Protein AF-A0A8T6Q138-F1 (afdb_monomer)

Mean predicted aligned error: 4.32 Å

Foldseek 3Di:
DLVVVVVVLVVVVCCQVVPVCNCVDKQPAPADAQVNCVVVVPDDLQNQQCVDQDDCCVVPNDPCSVVFPADGHGHNRRIRVSSVVRVSVVVVRVSRRVVVCVVDPDDDDPDDPDDDDDPPDDDDDDD

InterPro domains:
  IPR001135 NADH-quinone oxidoreductase, subunit D [PF00346] (6-118)
  IPR029014 [NiFe]-hydrogenase, large subunit [G3DSA:1.10.645.10] (1-123)
  IPR029014 [NiFe]-hydrogenase, large subunit [SSF56762] (4-115)
  IPR052197 Complex I 49 kDa subunit-like [PTHR43485] (3-126)

pLDDT: mean 93.78, std 5.76, range [59.97, 98.44]

Organism: Escherichia coli (NCBI:txid562)

Structure (mmCIF, N/CA/C/O backbone):
data_AF-A0A8T6Q138-F1
#
_entry.id   AF-A0A8T6Q138-F1
#
loop_
_atom_site.group_PDB
_atom_site.id
_atom_site.type_symbol
_atom_site.label_atom_id
_atom_site.label_alt_id
_atom_site.label_comp_id
_atom_site.label_asym_id
_atom_site.label_entity_id
_atom_site.label_seq_id
_atom_site.pdbx_PDB_ins_code
_atom_site.Cartn_x
_atom_site.Cartn_y
_atom_site.Cartn_z
_atom_site.occupancy
_atom_site.B_iso_or_equiv
_atom_site.auth_seq_id
_atom_site.auth_comp_id
_atom_site.auth_asym_id
_atom_site.auth_atom_id
_atom_site.pdbx_PDB_model_num
ATOM 1 N N . ARG A 1 1 ? 20.154 -7.022 8.293 1.00 64.44 1 ARG A N 1
ATOM 2 C CA . ARG A 1 1 ? 19.689 -5.607 8.246 1.00 64.44 1 ARG A CA 1
ATOM 3 C C . ARG A 1 1 ? 18.173 -5.523 8.026 1.00 64.44 1 ARG A C 1
ATOM 5 O O . ARG A 1 1 ? 17.532 -4.850 8.820 1.00 64.44 1 ARG A O 1
ATOM 12 N N . ALA A 1 2 ? 17.594 -6.271 7.077 1.00 73.81 2 ALA A N 1
ATOM 13 C CA . ALA A 1 2 ? 16.137 -6.365 6.876 1.00 73.81 2 ALA A CA 1
ATOM 14 C C . ALA A 1 2 ? 15.363 -6.875 8.113 1.00 73.81 2 ALA A C 1
ATOM 16 O O . ALA A 1 2 ? 14.439 -6.215 8.577 1.00 73.81 2 ALA A O 1
ATOM 17 N N . GLN A 1 3 ? 15.821 -7.965 8.745 1.00 82.44 3 GLN A N 1
ATOM 18 C CA . GLN A 1 3 ? 15.209 -8.503 9.978 1.00 82.44 3 GLN A CA 1
ATOM 19 C C . GLN A 1 3 ? 15.183 -7.500 11.142 1.00 82.44 3 GLN A C 1
ATOM 21 O O . GLN A 1 3 ? 14.231 -7.444 11.913 1.00 82.44 3 GLN A O 1
ATOM 26 N N . ARG A 1 4 ? 16.210 -6.646 11.239 1.00 91.19 4 ARG A N 1
ATOM 27 C CA . ARG A 1 4 ? 16.254 -5.573 12.238 1.00 91.19 4 ARG A CA 1
ATOM 28 C C . ARG A 1 4 ? 15.154 -4.537 11.985 1.00 91.19 4 ARG A C 1
ATOM 30 O O . ARG A 1 4 ? 14.470 -4.170 12.927 1.00 91.19 4 ARG A O 1
ATOM 37 N N . ARG A 1 5 ? 14.960 -4.113 10.730 1.00 91.56 5 ARG A N 1
ATOM 38 C CA . ARG A 1 5 ? 13.919 -3.141 10.349 1.00 91.56 5 ARG A CA 1
ATOM 39 C C . ARG A 1 5 ? 12.514 -3.676 10.612 1.00 91.56 5 ARG A C 1
ATOM 41 O O . ARG A 1 5 ? 11.679 -2.930 11.100 1.00 91.56 5 ARG A O 1
ATOM 48 N N . ARG A 1 6 ? 12.270 -4.962 10.336 1.00 93.88 6 ARG A N 1
ATOM 49 C CA . ARG A 1 6 ? 10.994 -5.632 10.646 1.00 93.88 6 ARG A CA 1
ATOM 50 C C . ARG A 1 6 ? 10.706 -5.637 12.145 1.00 93.88 6 ARG A C 1
ATOM 52 O O . ARG A 1 6 ? 9.590 -5.333 12.539 1.00 93.88 6 ARG A O 1
ATOM 59 N N . ARG A 1 7 ? 11.719 -5.920 12.969 1.00 95.56 7 ARG A N 1
ATOM 60 C CA . ARG A 1 7 ? 11.590 -5.872 14.428 1.00 95.56 7 ARG A CA 1
ATOM 61 C C . ARG A 1 7 ? 11.328 -4.454 14.942 1.00 95.56 7 ARG A C 1
ATOM 63 O O . ARG A 1 7 ? 10.385 -4.265 15.690 1.00 95.56 7 ARG A O 1
ATOM 70 N N . GLU A 1 8 ? 12.110 -3.467 14.501 1.00 95.81 8 GLU A N 1
ATOM 71 C CA . GLU A 1 8 ? 11.909 -2.053 14.872 1.00 95.81 8 GLU A CA 1
ATOM 72 C C . GLU A 1 8 ? 10.510 -1.558 14.471 1.00 95.81 8 GLU A C 1
ATOM 74 O O . GLU A 1 8 ? 9.863 -0.820 15.209 1.00 95.81 8 GLU A O 1
ATOM 79 N N . TRP A 1 9 ? 10.030 -1.987 13.301 1.00 96.31 9 TRP A N 1
ATOM 80 C CA . TRP A 1 9 ? 8.682 -1.690 12.838 1.00 96.31 9 TRP A CA 1
ATOM 81 C C . TRP A 1 9 ? 7.611 -2.355 13.712 1.00 96.31 9 TRP A C 1
ATOM 83 O O . TRP A 1 9 ? 6.671 -1.680 14.120 1.00 96.31 9 TRP A O 1
ATOM 93 N N . GLN A 1 10 ? 7.779 -3.635 14.056 1.00 97.25 10 GLN A N 1
ATOM 94 C CA . GLN A 1 10 ? 6.874 -4.346 14.962 1.00 97.25 10 GLN A CA 1
ATOM 95 C C . GLN A 1 10 ? 6.807 -3.674 16.337 1.00 97.25 10 GLN A C 1
ATOM 97 O O . GLN A 1 10 ? 5.718 -3.395 16.816 1.00 97.25 10 GLN A O 1
ATOM 102 N N . GLU A 1 11 ? 7.955 -3.346 16.935 1.00 97.44 11 GLU A N 1
ATOM 103 C CA . GLU A 1 11 ? 8.027 -2.657 18.230 1.00 97.44 11 GLU A CA 1
ATOM 104 C C . GLU A 1 11 ? 7.267 -1.319 18.197 1.00 97.44 11 GLU A C 1
ATOM 106 O O . GLU A 1 11 ? 6.524 -0.997 19.124 1.00 97.44 11 GLU A O 1
ATOM 111 N N . LEU A 1 12 ? 7.404 -0.549 17.110 1.00 96.62 12 LEU A N 1
ATOM 112 C CA . LEU A 1 12 ? 6.664 0.701 16.930 1.00 96.62 12 LEU A CA 1
ATOM 113 C C . LEU A 1 12 ? 5.154 0.466 16.809 1.00 96.62 12 LEU A C 1
ATOM 115 O O . LEU A 1 12 ? 4.375 1.200 17.417 1.00 96.62 12 LEU A O 1
ATOM 119 N N . VAL A 1 13 ? 4.744 -0.527 16.017 1.00 97.19 13 VAL A N 1
ATOM 120 C CA . VAL A 1 13 ? 3.334 -0.897 15.846 1.00 97.19 13 VAL A CA 1
ATOM 121 C C . VAL A 1 13 ? 2.731 -1.328 17.178 1.00 97.19 13 VAL A C 1
ATOM 123 O O . VAL A 1 13 ? 1.647 -0.860 17.522 1.00 97.19 13 VAL A O 1
ATOM 126 N N . ASP A 1 14 ? 3.446 -2.144 17.949 1.00 97.00 14 ASP A N 1
ATOM 127 C CA . ASP A 1 14 ? 3.002 -2.632 19.252 1.00 97.00 14 ASP A CA 1
ATOM 128 C C . ASP A 1 14 ? 2.783 -1.470 20.219 1.00 97.00 14 ASP A C 1
ATOM 130 O O . ASP A 1 14 ? 1.695 -1.338 20.771 1.00 97.00 14 ASP A O 1
ATOM 134 N N . VAL A 1 15 ? 3.766 -0.570 20.355 1.00 96.19 15 VAL A N 1
ATOM 135 C CA . VAL A 1 15 ? 3.643 0.631 21.201 1.00 96.19 15 VAL A CA 1
ATOM 136 C C . VAL A 1 15 ? 2.459 1.491 20.767 1.00 96.19 15 VAL A C 1
ATOM 138 O O . VAL A 1 15 ? 1.697 1.985 21.601 1.00 96.19 15 VAL A O 1
ATOM 141 N N . LEU A 1 16 ? 2.293 1.682 19.459 1.00 94.69 16 LEU A N 1
ATOM 142 C CA . LEU A 1 16 ? 1.241 2.522 18.909 1.00 94.69 16 LEU A CA 1
ATOM 143 C C . LEU A 1 16 ? -0.148 1.929 19.190 1.00 94.69 16 LEU A C 1
ATOM 145 O O . LEU A 1 16 ? -1.029 2.645 19.666 1.00 94.69 16 LEU A O 1
ATOM 149 N N . LEU A 1 17 ? -0.342 0.634 18.935 1.00 93.75 17 LEU A N 1
ATOM 150 C CA . LEU A 1 17 ? -1.629 -0.042 19.109 1.00 93.75 17 LEU A CA 1
ATOM 151 C C . LEU A 1 17 ? -1.947 -0.355 20.577 1.00 93.75 17 LEU A C 1
ATOM 153 O O . LEU A 1 17 ? -3.119 -0.385 20.939 1.00 93.75 17 LEU A O 1
ATOM 157 N N . SER A 1 18 ? -0.940 -0.531 21.437 1.00 94.31 18 SER A N 1
ATOM 158 C CA . SER A 1 18 ? -1.140 -0.752 22.875 1.00 94.31 18 SER A CA 1
ATOM 159 C C . SER A 1 18 ? -1.335 0.543 23.670 1.00 94.31 18 SER A C 1
ATOM 161 O O . SER A 1 18 ? -1.570 0.492 24.878 1.00 94.31 18 SER A O 1
ATOM 163 N N . THR A 1 19 ? -1.184 1.715 23.042 1.00 95.44 19 THR A N 1
ATOM 164 C CA . THR A 1 19 ? -1.344 3.002 23.728 1.00 95.44 19 THR A CA 1
ATOM 165 C C . THR A 1 19 ? -2.824 3.222 24.093 1.00 95.44 19 THR A C 1
ATOM 167 O O . THR A 1 19 ? -3.655 3.321 23.189 1.00 95.44 19 THR A O 1
ATOM 170 N N . PRO A 1 20 ? -3.184 3.395 25.384 1.00 90.38 20 PRO A N 1
ATOM 171 C CA . PRO A 1 20 ? -4.585 3.384 25.830 1.00 90.38 20 PRO A CA 1
ATOM 172 C C . PRO A 1 20 ? -5.510 4.417 25.172 1.00 90.38 20 PRO A C 1
ATOM 174 O O . PRO A 1 20 ? -6.706 4.181 25.024 1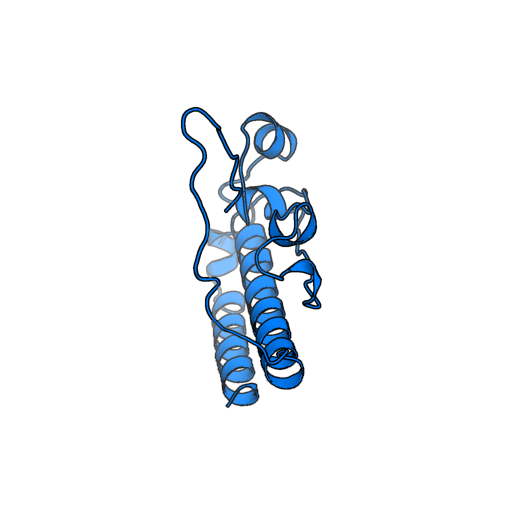.00 90.38 20 PRO A O 1
ATOM 177 N N . ASN A 1 21 ? -4.985 5.582 24.785 1.00 93.62 21 ASN A N 1
ATOM 178 C CA . ASN A 1 21 ? -5.790 6.635 24.161 1.00 93.62 21 ASN A CA 1
ATOM 179 C C . ASN A 1 21 ? -5.898 6.501 22.633 1.00 93.62 21 ASN A C 1
ATOM 181 O O . ASN A 1 21 ? -6.629 7.277 22.019 1.00 93.62 21 ASN A O 1
ATOM 185 N N . MET A 1 22 ? -5.196 5.547 22.012 1.00 94.81 22 MET A N 1
ATOM 186 C CA . MET A 1 22 ? -5.171 5.400 20.558 1.00 94.81 22 MET A CA 1
ATOM 187 C C . MET A 1 22 ? -6.563 5.074 20.025 1.00 94.81 22 MET A C 1
ATOM 189 O O . MET A 1 22 ? -7.059 5.765 19.133 1.00 94.81 22 MET A O 1
ATOM 193 N N . GLU A 1 23 ? -7.229 4.081 20.615 1.00 92.94 23 GLU A N 1
ATOM 194 C CA . GLU A 1 23 ? -8.573 3.672 20.201 1.00 92.94 23 GLU A CA 1
ATOM 195 C C . GLU A 1 23 ? -9.566 4.831 20.309 1.00 92.94 23 GLU A C 1
ATOM 197 O O . GLU A 1 23 ? -10.223 5.175 19.329 1.00 92.94 23 GLU A O 1
ATOM 202 N N . GLN A 1 24 ? -9.584 5.524 21.452 1.00 94.94 24 GLN A N 1
ATOM 203 C CA . GLN A 1 24 ? -10.480 6.662 21.704 1.00 94.94 24 GLN A CA 1
ATOM 204 C C . GLN A 1 24 ? -10.309 7.807 20.695 1.00 94.94 24 GLN A C 1
ATOM 206 O O . GLN A 1 24 ? -11.232 8.588 20.468 1.00 9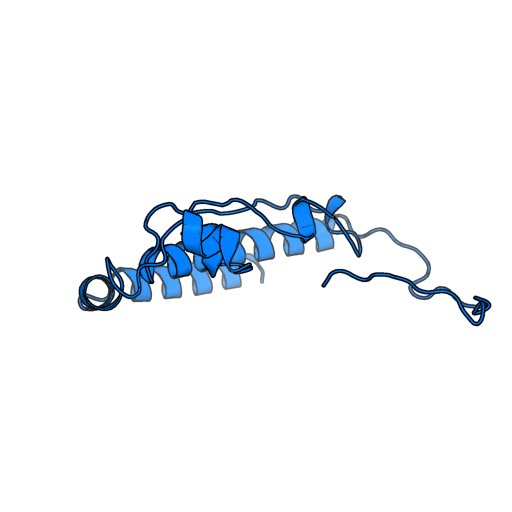4.94 24 GLN A O 1
ATOM 211 N N . ARG A 1 25 ? -9.118 7.948 20.106 1.00 96.06 25 ARG A N 1
ATOM 212 C CA . ARG A 1 25 ? -8.781 9.036 19.180 1.00 96.06 25 ARG A CA 1
ATOM 213 C C . ARG A 1 25 ? -8.934 8.654 17.712 1.00 96.06 25 ARG A C 1
ATOM 215 O O . ARG A 1 25 ? -8.871 9.548 16.867 1.00 96.06 25 ARG A O 1
ATOM 222 N N . THR A 1 26 ? -9.104 7.370 17.400 1.00 97.25 26 THR A N 1
ATOM 223 C CA . THR A 1 26 ? -9.000 6.874 16.019 1.00 97.25 26 THR A CA 1
ATOM 224 C C . THR A 1 26 ? -10.134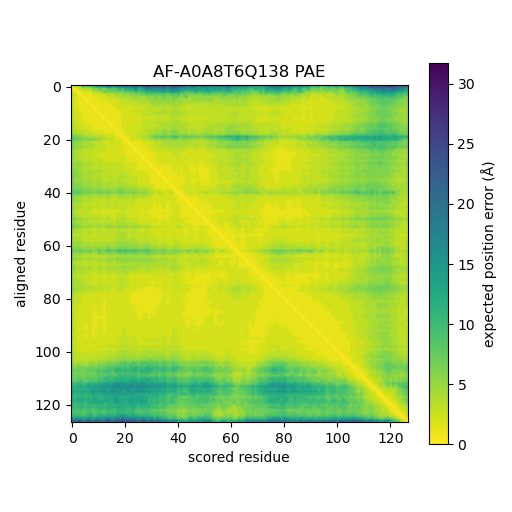 5.949 15.584 1.00 97.25 26 THR A C 1
ATOM 226 O O . THR A 1 26 ? -10.477 5.961 14.399 1.00 97.25 26 THR A O 1
ATOM 229 N N . VAL A 1 27 ? -10.746 5.198 16.503 1.00 96.94 27 VAL A N 1
ATOM 230 C CA . VAL A 1 27 ? -11.874 4.296 16.221 1.00 96.94 27 VAL A CA 1
ATOM 231 C C . VAL A 1 27 ? -13.153 5.113 16.073 1.00 96.94 27 VAL A C 1
ATOM 233 O O . VAL A 1 27 ? -13.502 5.910 16.941 1.00 96.94 27 VAL A O 1
ATOM 236 N N . GLY A 1 28 ? -13.850 4.949 14.949 1.00 97.56 28 GLY A N 1
ATOM 237 C CA . GLY A 1 28 ? -15.076 5.686 14.631 1.00 97.56 28 GLY A CA 1
ATOM 238 C C . GLY A 1 28 ? -14.877 7.181 14.340 1.00 97.56 28 GLY A C 1
ATOM 239 O O . GLY A 1 28 ? -15.850 7.879 14.056 1.00 97.56 28 GLY A O 1
ATOM 240 N N . ILE A 1 29 ? -13.639 7.685 14.369 1.00 98.12 29 ILE A N 1
ATOM 241 C CA . ILE A 1 29 ? -13.313 9.093 14.114 1.00 98.12 29 ILE A CA 1
ATOM 242 C C . ILE A 1 29 ? -12.997 9.313 12.635 1.00 98.12 29 ILE A C 1
ATOM 244 O O . ILE A 1 29 ? -12.325 8.504 11.996 1.00 98.12 29 ILE A O 1
ATOM 248 N N . GLY A 1 30 ? -13.458 10.445 12.090 1.00 96.44 30 GLY A N 1
ATOM 249 C CA . GLY A 1 30 ? -13.142 10.864 10.723 1.00 96.44 30 GLY A CA 1
ATOM 250 C C . GLY A 1 30 ? -13.646 9.886 9.664 1.00 96.44 30 GLY A C 1
ATOM 251 O O . GLY A 1 30 ? -12.937 9.657 8.680 1.00 96.44 30 GLY A O 1
ATOM 252 N N . ARG A 1 31 ? -14.825 9.288 9.893 1.00 98.00 31 ARG A N 1
ATOM 253 C CA . ARG A 1 31 ? -15.429 8.291 9.004 1.00 98.00 31 ARG A CA 1
ATOM 254 C C . ARG A 1 31 ? -15.633 8.853 7.600 1.00 98.00 31 ARG A C 1
ATOM 256 O O . ARG A 1 31 ? -16.201 9.929 7.440 1.00 98.00 31 ARG A O 1
ATOM 263 N N . LEU A 1 32 ? -15.177 8.105 6.602 1.00 97.50 32 LEU A N 1
ATOM 264 C CA . LEU A 1 32 ? -15.385 8.385 5.186 1.00 97.50 32 LEU A CA 1
ATOM 265 C C . LEU A 1 32 ? -16.258 7.284 4.593 1.00 97.50 32 LEU A C 1
ATOM 267 O O . LEU A 1 32 ? -15.796 6.154 4.441 1.00 97.50 32 LEU A O 1
ATOM 271 N N . ASP A 1 33 ? -17.495 7.637 4.270 1.00 97.56 33 ASP A N 1
ATOM 272 C CA . ASP A 1 33 ? -18.446 6.729 3.641 1.00 97.56 33 ASP A CA 1
ATOM 273 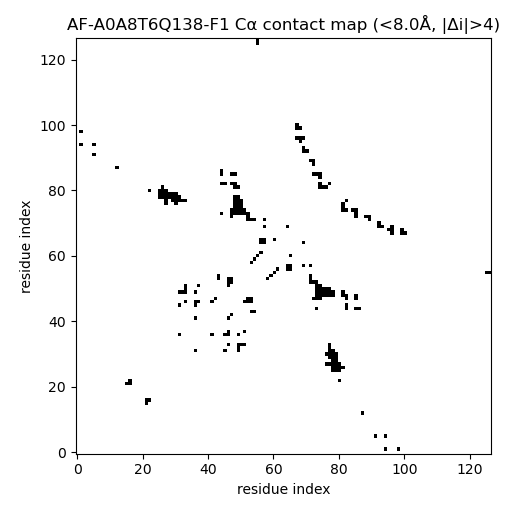C C . ASP A 1 33 ? -17.870 6.101 2.347 1.00 97.56 33 ASP A C 1
ATOM 275 O O . ASP A 1 33 ? -17.238 6.822 1.564 1.00 97.56 33 ASP A O 1
ATOM 279 N N . PRO A 1 34 ? -18.038 4.782 2.117 1.00 96.88 34 PRO A N 1
ATOM 280 C CA . PRO A 1 34 ? -17.521 4.106 0.928 1.00 96.88 34 PRO A CA 1
ATOM 281 C C . PRO A 1 34 ? -18.003 4.682 -0.406 1.00 96.88 34 PRO A C 1
ATOM 283 O O . PRO A 1 34 ? -17.213 4.721 -1.353 1.00 96.88 34 PR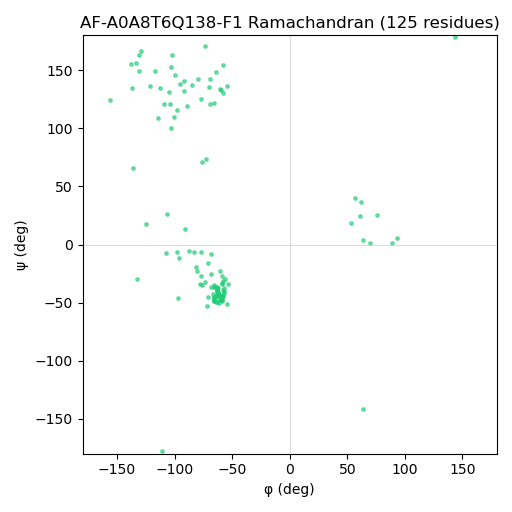O A O 1
ATOM 286 N N . GLU A 1 35 ? -19.259 5.125 -0.506 1.00 96.94 35 GLU A N 1
ATOM 287 C CA . GLU A 1 35 ? -19.802 5.711 -1.737 1.00 96.94 35 GLU A CA 1
ATOM 288 C C . GLU A 1 35 ? -19.176 7.083 -1.975 1.00 96.94 35 GLU A C 1
ATOM 290 O O . GLU A 1 35 ? -18.642 7.338 -3.053 1.00 96.94 35 GLU A O 1
ATOM 295 N N . ILE A 1 36 ? -19.085 7.915 -0.931 1.00 96.94 36 ILE A N 1
ATOM 296 C CA . ILE A 1 36 ? -18.392 9.211 -1.014 1.00 96.94 36 ILE A CA 1
ATOM 297 C C . ILE A 1 36 ? -16.921 9.021 -1.409 1.00 96.94 36 ILE A C 1
ATOM 299 O O . ILE A 1 36 ? -16.416 9.743 -2.269 1.00 96.94 36 ILE A O 1
ATOM 303 N N . ALA A 1 37 ? -16.220 8.048 -0.815 1.00 95.88 37 ALA A N 1
ATOM 304 C CA . ALA A 1 37 ? -14.818 7.768 -1.129 1.00 95.88 37 ALA A CA 1
ATOM 305 C C . ALA A 1 37 ? -14.609 7.458 -2.618 1.00 95.88 37 ALA A C 1
ATOM 307 O O . ALA A 1 37 ? -13.612 7.881 -3.211 1.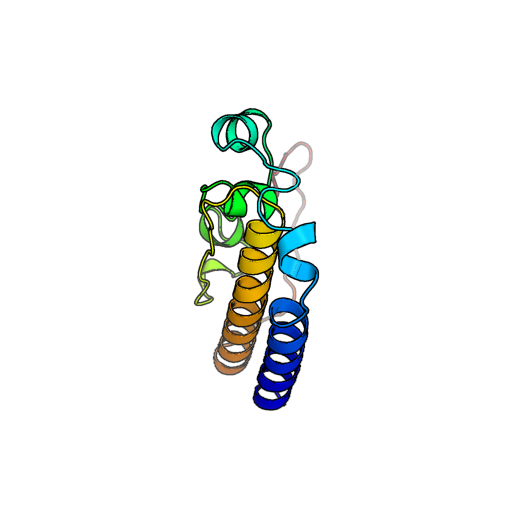00 95.88 37 ALA A O 1
ATOM 308 N N . ARG A 1 38 ? -15.548 6.711 -3.207 1.00 93.56 38 ARG A N 1
ATOM 309 C CA . ARG A 1 38 ? -15.556 6.359 -4.624 1.00 93.56 38 ARG A CA 1
ATOM 310 C C . ARG A 1 38 ? -15.893 7.573 -5.489 1.00 93.56 38 ARG A C 1
ATOM 312 O O . ARG A 1 38 ? -15.127 7.888 -6.399 1.00 93.56 38 ARG A O 1
ATOM 319 N N . ASP A 1 39 ? -17.000 8.244 -5.199 1.00 95.88 39 ASP A N 1
ATOM 320 C CA . ASP A 1 39 ? -17.589 9.253 -6.083 1.00 95.88 39 ASP A CA 1
ATOM 321 C C . ASP A 1 39 ? -16.790 10.560 -6.096 1.00 95.88 39 ASP A C 1
ATOM 323 O O . ASP A 1 39 ? -16.652 11.198 -7.139 1.00 95.88 39 ASP A O 1
ATOM 327 N N . PHE A 1 40 ? -16.162 10.917 -4.973 1.00 94.94 40 PHE A N 1
ATOM 328 C CA . PHE A 1 40 ? -15.295 12.096 -4.863 1.00 94.94 40 PHE A CA 1
ATOM 329 C C . PHE A 1 40 ? -13.820 11.796 -5.160 1.00 94.94 40 PHE A C 1
ATOM 331 O O . PHE A 1 40 ? -12.953 12.634 -4.923 1.00 94.94 40 PHE A O 1
ATOM 338 N N . SER A 1 41 ? -13.526 10.624 -5.734 1.00 90.56 41 SER A N 1
ATOM 339 C CA . SER A 1 41 ? -12.187 10.253 -6.206 1.00 90.56 41 SER A CA 1
ATOM 340 C C . SER A 1 41 ? -11.096 10.314 -5.129 1.00 90.56 41 SER A C 1
ATOM 342 O O . SER A 1 41 ? -9.960 10.705 -5.406 1.00 90.56 41 SER A O 1
ATOM 344 N N . ASN A 1 42 ? -11.397 9.878 -3.902 1.00 93.75 42 ASN A N 1
ATOM 345 C CA . ASN A 1 42 ? -10.348 9.689 -2.904 1.00 93.75 42 ASN A CA 1
ATOM 346 C C . ASN A 1 42 ? -9.381 8.580 -3.358 1.00 93.75 42 ASN A C 1
ATOM 348 O O . ASN A 1 42 ? -9.764 7.618 -4.027 1.00 93.75 42 ASN A O 1
ATOM 352 N N . VAL A 1 43 ? -8.109 8.704 -2.972 1.00 94.50 43 VAL A N 1
ATOM 353 C CA . VAL A 1 43 ? -7.033 7.801 -3.409 1.00 94.50 43 VAL A CA 1
ATOM 354 C C . VAL A 1 43 ? -6.211 7.261 -2.239 1.00 94.50 43 VAL A C 1
ATOM 356 O O . VAL A 1 43 ? -6.282 7.752 -1.107 1.00 94.50 43 VAL A O 1
ATOM 359 N N . GLY A 1 44 ? -5.415 6.229 -2.521 1.00 95.56 44 GLY A N 1
ATOM 360 C CA . GLY A 1 44 ? -4.454 5.665 -1.578 1.00 95.56 44 GLY A CA 1
ATOM 361 C C . GLY A 1 44 ? -5.111 5.061 -0.327 1.00 95.56 44 GLY A C 1
ATOM 362 O O . GLY A 1 44 ? -6.190 4.470 -0.415 1.00 95.56 44 GLY A O 1
ATOM 363 N N . PRO A 1 45 ? -4.506 5.229 0.862 1.00 96.75 45 PRO A N 1
ATOM 364 C CA . PRO A 1 45 ? -5.031 4.644 2.095 1.00 96.75 45 PRO A CA 1
ATOM 365 C C . PRO A 1 45 ? -6.436 5.127 2.471 1.00 96.75 45 PRO A C 1
ATOM 367 O O . PRO A 1 45 ? -7.136 4.433 3.196 1.00 96.75 45 PRO A O 1
ATOM 370 N N . MET A 1 46 ? -6.864 6.304 1.994 1.00 96.19 46 MET A N 1
ATOM 371 C CA . MET A 1 46 ? -8.199 6.833 2.292 1.00 96.19 46 MET A CA 1
ATOM 372 C C . MET A 1 46 ? -9.291 5.963 1.677 1.00 96.19 46 MET A C 1
ATOM 374 O O . MET A 1 46 ? -10.231 5.597 2.370 1.00 96.19 46 MET A O 1
ATOM 378 N N . VAL A 1 47 ? -9.151 5.622 0.394 1.00 96.88 47 VAL A N 1
ATOM 379 C CA . VAL A 1 47 ? -10.143 4.818 -0.333 1.00 96.88 47 VAL A CA 1
ATOM 380 C C . VAL A 1 47 ? -10.020 3.335 0.026 1.00 96.88 47 VAL A C 1
ATOM 382 O O . VAL A 1 47 ? -11.034 2.662 0.193 1.00 96.88 47 VAL A O 1
ATOM 385 N N . ARG A 1 48 ? -8.791 2.856 0.280 1.00 98.06 48 ARG A N 1
ATOM 386 C CA . ARG A 1 48 ? -8.534 1.487 0.753 1.00 98.06 48 ARG A CA 1
ATOM 387 C C . ARG A 1 48 ? -9.077 1.213 2.148 1.00 98.06 48 ARG A C 1
ATOM 389 O O . ARG A 1 48 ? -9.566 0.119 2.393 1.00 98.06 48 ARG A O 1
ATOM 396 N N . ALA A 1 49 ? -9.049 2.196 3.043 1.00 98.19 49 ALA A N 1
ATOM 397 C CA . ALA A 1 49 ? -9.654 2.067 4.367 1.00 98.19 49 ALA A CA 1
ATOM 398 C C . ALA A 1 49 ? -11.184 2.212 4.378 1.00 98.19 49 ALA A C 1
ATOM 400 O O . ALA A 1 49 ? -11.804 2.016 5.423 1.00 98.19 49 ALA A O 1
ATOM 401 N N . SER A 1 50 ? -11.772 2.572 3.234 1.00 97.81 50 SER A N 1
ATOM 402 C CA . SER A 1 50 ? -13.216 2.675 3.007 1.00 97.81 50 SER A CA 1
ATOM 403 C C . SER A 1 50 ? -13.741 1.521 2.138 1.00 97.81 50 SER A C 1
ATOM 405 O O . SER A 1 50 ? -14.739 1.677 1.442 1.00 97.81 50 SER A O 1
ATOM 407 N N . GLY A 1 51 ? -13.068 0.365 2.156 1.00 96.25 51 GLY A N 1
ATOM 408 C CA . GLY A 1 51 ? -13.530 -0.880 1.534 1.00 96.25 51 GLY A CA 1
ATOM 409 C C . GLY A 1 51 ? -13.136 -1.096 0.071 1.00 96.25 51 GLY A C 1
ATOM 410 O O . GLY A 1 51 ? -13.487 -2.126 -0.498 1.00 96.25 51 GLY A O 1
ATOM 411 N N . HIS A 1 52 ? -12.394 -0.175 -0.550 1.00 96.31 52 HIS A N 1
ATOM 412 C CA . HIS A 1 52 ? -12.014 -0.289 -1.962 1.00 96.31 52 HIS A CA 1
ATOM 413 C C . HIS A 1 52 ? -10.558 -0.730 -2.113 1.00 96.31 52 HIS A C 1
ATOM 415 O O . HIS A 1 52 ? -9.645 0.091 -2.023 1.00 96.31 52 HIS A O 1
ATOM 421 N N . ALA A 1 53 ? -10.327 -2.012 -2.392 1.00 95.44 53 ALA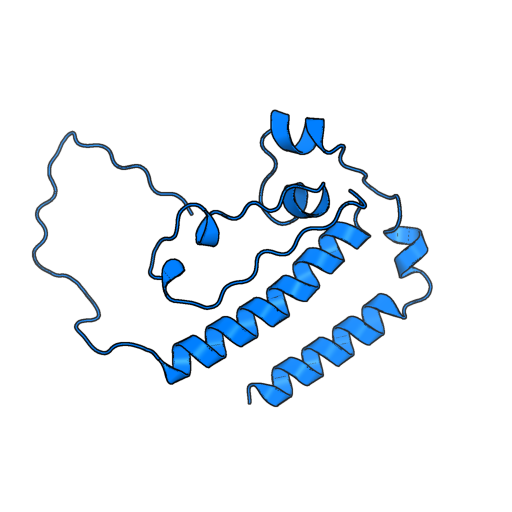 A N 1
ATOM 422 C CA . ALA A 1 53 ? -8.998 -2.560 -2.672 1.00 95.44 53 ALA A CA 1
ATOM 423 C C . ALA A 1 53 ? -8.481 -2.128 -4.061 1.00 95.44 53 ALA A C 1
ATOM 425 O O . ALA A 1 53 ? -8.467 -2.917 -4.997 1.00 95.44 53 ALA A O 1
ATOM 426 N N . ARG A 1 54 ? -8.082 -0.856 -4.189 1.00 93.12 54 ARG A N 1
ATOM 427 C CA . ARG A 1 54 ? -7.518 -0.263 -5.413 1.00 93.12 54 ARG A CA 1
ATOM 428 C C . ARG A 1 54 ? -6.122 0.300 -5.176 1.00 93.12 54 ARG A C 1
ATOM 430 O O . ARG A 1 54 ? -5.871 0.999 -4.183 1.00 93.12 54 ARG A O 1
ATOM 437 N N . ASP A 1 55 ? -5.219 0.031 -6.106 1.00 95.62 55 ASP A N 1
ATOM 438 C CA . ASP A 1 55 ? -3.865 0.574 -6.104 1.00 95.62 55 ASP A CA 1
ATOM 439 C C . ASP A 1 55 ? -3.298 0.573 -7.521 1.00 95.62 55 ASP A C 1
ATOM 441 O O . ASP A 1 55 ? -3.192 -0.473 -8.155 1.00 95.62 55 ASP A O 1
ATOM 445 N N . THR A 1 56 ? -2.869 1.741 -8.000 1.00 94.25 56 THR A N 1
ATOM 446 C CA . THR A 1 56 ? -2.318 1.908 -9.349 1.00 94.25 56 THR A CA 1
ATOM 447 C C . THR A 1 56 ? -1.175 0.937 -9.636 1.00 94.25 56 THR A C 1
ATOM 449 O O . THR A 1 56 ? -1.058 0.456 -10.754 1.00 94.25 56 THR A O 1
ATOM 452 N N . ARG A 1 57 ? -0.351 0.590 -8.640 1.00 95.50 57 ARG A N 1
ATOM 453 C CA . ARG A 1 57 ? 0.789 -0.322 -8.830 1.00 95.50 57 ARG A CA 1
ATOM 454 C C . ARG A 1 57 ? 0.354 -1.759 -9.132 1.00 95.50 57 ARG A C 1
ATOM 456 O O . ARG A 1 57 ? 1.121 -2.482 -9.761 1.00 95.50 57 ARG A O 1
ATOM 463 N N . ALA A 1 58 ? -0.844 -2.151 -8.696 1.00 94.38 58 ALA A N 1
ATOM 464 C CA . ALA A 1 58 ? -1.433 -3.464 -8.941 1.00 94.38 58 ALA A CA 1
ATOM 465 C C . ALA A 1 58 ? -2.397 -3.447 -10.141 1.00 94.38 58 ALA A C 1
ATOM 467 O O . ALA A 1 58 ? -2.300 -4.303 -11.015 1.00 94.38 58 ALA A O 1
ATOM 468 N N . ASP A 1 59 ? -3.284 -2.450 -10.213 1.00 94.06 59 ASP A N 1
ATOM 469 C CA . ASP A 1 59 ? -4.329 -2.352 -11.242 1.00 94.06 59 ASP A CA 1
ATOM 470 C C . ASP A 1 59 ? -3.770 -1.891 -12.601 1.00 94.06 59 ASP A C 1
ATOM 472 O O . ASP A 1 59 ? -4.214 -2.330 -13.664 1.00 94.06 59 ASP A O 1
ATOM 476 N N . HIS A 1 60 ? -2.763 -1.011 -12.573 1.00 93.38 60 HIS A N 1
ATOM 477 C CA . HIS A 1 60 ? -2.094 -0.446 -13.748 1.00 93.38 60 HIS A CA 1
ATOM 478 C C . HIS A 1 60 ? -0.564 -0.435 -13.562 1.00 93.38 60 HIS A C 1
ATOM 480 O O . HIS A 1 60 ? 0.039 0.641 -13.469 1.00 93.38 60 HIS A O 1
ATOM 486 N N . PRO A 1 61 ? 0.092 -1.610 -13.482 1.00 93.00 61 PRO A N 1
ATOM 487 C CA . PRO A 1 61 ? 1.488 -1.692 -13.070 1.00 93.00 61 PRO A CA 1
ATOM 488 C C . PRO A 1 61 ? 2.439 -0.900 -13.977 1.00 93.00 61 PRO A C 1
ATOM 490 O O . PRO A 1 61 ? 2.417 -1.030 -15.200 1.00 93.00 61 PRO A O 1
ATOM 493 N N . PHE A 1 62 ? 3.333 -0.126 -13.362 1.00 91.25 62 PHE A N 1
ATOM 494 C CA . PHE A 1 62 ? 4.355 0.691 -14.026 1.00 91.25 62 PHE A CA 1
ATOM 495 C C . PHE A 1 62 ? 5.733 0.458 -13.391 1.00 91.25 62 PHE A C 1
ATOM 497 O O . PHE A 1 62 ? 5.820 -0.102 -12.301 1.00 91.25 62 PHE A O 1
ATOM 504 N N . VAL A 1 63 ? 6.823 0.849 -14.069 1.00 88.31 63 VAL A N 1
ATOM 505 C CA . VAL A 1 63 ? 8.213 0.832 -13.534 1.00 88.31 63 VAL A CA 1
ATOM 506 C C . VAL A 1 63 ? 8.654 -0.543 -12.969 1.00 88.31 63 VAL A C 1
ATOM 508 O O . VAL A 1 63 ? 9.628 -0.658 -12.237 1.00 88.31 63 VAL A O 1
ATOM 511 N N . GLY A 1 64 ? 7.962 -1.624 -13.347 1.00 90.44 64 GLY A N 1
ATOM 512 C CA . GLY A 1 64 ? 8.253 -2.989 -12.899 1.00 90.44 64 GLY A CA 1
ATOM 513 C C . GLY A 1 64 ? 7.472 -3.470 -11.671 1.00 90.44 64 GLY A C 1
ATOM 514 O O . GLY A 1 64 ? 7.716 -4.590 -11.235 1.00 90.44 64 GLY A O 1
ATOM 515 N N . TYR A 1 65 ? 6.501 -2.712 -11.140 1.00 94.56 65 TYR A N 1
ATOM 516 C CA . TYR A 1 65 ? 5.673 -3.172 -10.009 1.00 94.56 65 TYR A CA 1
ATOM 517 C C . TYR A 1 65 ? 4.948 -4.501 -10.276 1.00 94.56 65 TYR A C 1
ATOM 519 O O . TYR A 1 65 ? 4.786 -5.294 -9.356 1.00 94.56 65 TYR A O 1
ATOM 527 N N . GLY A 1 66 ? 4.601 -4.794 -11.535 1.00 94.06 66 GLY A N 1
ATOM 528 C CA . GLY A 1 66 ? 3.983 -6.067 -11.929 1.00 94.06 66 GLY A CA 1
ATOM 529 C C . GLY A 1 66 ? 4.909 -7.286 -11.827 1.00 94.06 66 GLY A C 1
ATOM 530 O O . GLY A 1 66 ? 4.451 -8.409 -12.001 1.00 94.06 66 GLY A O 1
ATOM 531 N N . LEU A 1 67 ? 6.202 -7.079 -11.560 1.00 93.88 67 LEU A N 1
ATOM 532 C CA . LEU A 1 67 ? 7.188 -8.141 -11.335 1.00 93.88 67 LEU A CA 1
ATOM 533 C C . LEU A 1 67 ? 7.432 -8.409 -9.842 1.00 93.88 67 LEU A C 1
ATOM 535 O O . LEU A 1 67 ? 8.177 -9.326 -9.502 1.00 93.88 67 LEU A O 1
ATOM 539 N N . LEU A 1 68 ? 6.849 -7.599 -8.952 1.00 96.19 68 LEU A N 1
ATOM 540 C CA . LEU A 1 68 ? 7.028 -7.703 -7.508 1.00 96.19 68 LEU A CA 1
ATOM 541 C C . LEU A 1 68 ? 5.831 -8.430 -6.873 1.00 96.19 68 LEU A C 1
ATOM 543 O O . LEU A 1 68 ? 4.696 -8.229 -7.307 1.00 96.19 68 LEU A O 1
ATOM 547 N N . PRO A 1 69 ? 6.040 -9.226 -5.809 1.00 94.69 69 PRO A N 1
ATOM 548 C CA . PRO A 1 69 ? 4.965 -9.887 -5.073 1.00 94.69 69 PRO A CA 1
ATOM 549 C C . PRO A 1 69 ? 4.234 -8.881 -4.167 1.00 94.69 69 PRO A C 1
ATOM 551 O O . PRO A 1 69 ? 4.400 -8.871 -2.946 1.00 94.69 69 PRO A O 1
ATOM 554 N N . MET A 1 70 ? 3.469 -7.977 -4.777 1.00 95.81 70 MET A N 1
ATOM 555 C CA . MET A 1 70 ? 2.717 -6.939 -4.080 1.00 95.81 70 MET A CA 1
ATOM 556 C C . MET A 1 70 ? 1.355 -7.456 -3.603 1.00 95.81 70 MET A C 1
ATOM 558 O O . MET A 1 70 ? 0.621 -8.096 -4.347 1.00 95.81 70 MET A O 1
ATOM 562 N N . GLU A 1 71 ? 0.993 -7.098 -2.374 1.00 96.44 71 GLU A N 1
ATOM 563 C CA . GLU A 1 71 ? -0.330 -7.326 -1.789 1.00 96.44 71 GLU A CA 1
ATOM 564 C C . GLU A 1 71 ? -1.037 -5.979 -1.567 1.00 96.44 71 GLU A C 1
ATOM 566 O O . GLU A 1 71 ? -0.424 -5.023 -1.082 1.00 96.44 71 GLU A O 1
ATOM 571 N N . VAL A 1 72 ? -2.319 -5.888 -1.932 1.00 97.56 72 VAL A N 1
ATOM 572 C CA . VAL A 1 72 ? -3.140 -4.683 -1.734 1.00 97.56 72 VAL A CA 1
ATOM 573 C C . VAL A 1 72 ? -3.977 -4.841 -0.467 1.00 97.56 72 VAL A C 1
ATOM 575 O O . VAL A 1 72 ? -4.874 -5.677 -0.406 1.00 97.56 72 VAL A O 1
ATOM 578 N N . HIS A 1 73 ? -3.717 -3.992 0.526 1.00 98.12 73 HIS A N 1
ATOM 579 C CA . HIS A 1 73 ? -4.416 -4.011 1.814 1.00 98.12 73 HIS A CA 1
ATOM 580 C C . HIS A 1 73 ? -5.623 -3.082 1.817 1.00 98.12 73 HIS A C 1
ATOM 582 O O . HIS A 1 73 ? -5.507 -1.916 1.448 1.00 98.12 73 HIS A O 1
ATOM 588 N N . SER A 1 74 ? -6.770 -3.563 2.286 1.00 97.94 74 SER A N 1
ATOM 589 C CA . SER A 1 74 ? -7.976 -2.747 2.455 1.00 97.94 74 SER A CA 1
ATOM 590 C C . SER A 1 74 ? -8.667 -3.060 3.775 1.00 97.94 74 SER A C 1
ATOM 592 O O . SER A 1 74 ? -8.506 -4.140 4.334 1.00 97.94 74 SER A O 1
ATOM 594 N N . GLU A 1 75 ? -9.423 -2.091 4.274 1.00 98.19 75 GLU A N 1
ATOM 595 C CA . GLU A 1 75 ? -10.176 -2.171 5.523 1.00 98.19 75 GLU A CA 1
ATOM 596 C C . GLU A 1 75 ? -11.590 -1.638 5.283 1.00 98.19 75 GLU A C 1
ATOM 598 O O . GLU A 1 75 ? -11.810 -0.836 4.376 1.00 98.19 75 GLU A O 1
ATOM 603 N N . GLN A 1 76 ? -12.552 -2.057 6.107 1.00 97.75 76 GLN A N 1
ATOM 604 C CA . GLN A 1 76 ? -13.964 -1.662 5.967 1.00 97.75 76 GLN A CA 1
ATOM 605 C C . GLN A 1 76 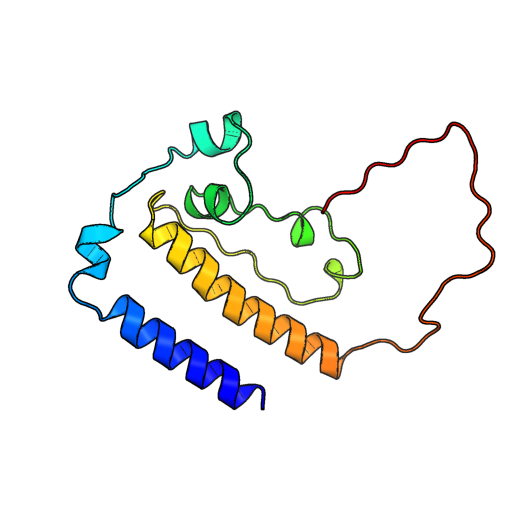? -14.430 -0.664 7.038 1.00 97.75 76 GLN A C 1
ATOM 607 O O . GLN A 1 76 ? -15.541 -0.144 6.956 1.00 97.75 76 GLN A O 1
ATOM 612 N N . GLY A 1 77 ? -13.604 -0.369 8.048 1.00 97.62 77 GLY A N 1
ATOM 613 C CA . GLY A 1 77 ? -14.012 0.474 9.179 1.00 97.62 77 GLY A CA 1
ATOM 614 C C . GLY A 1 77 ? -14.193 1.958 8.833 1.00 97.62 77 GLY A C 1
ATOM 615 O O . GLY A 1 77 ? -14.871 2.676 9.570 1.00 97.62 77 GLY A O 1
ATOM 616 N N . CYS A 1 78 ? -13.670 2.418 7.688 1.00 98.25 78 CYS A N 1
ATOM 617 C CA . CYS A 1 78 ? -13.857 3.769 7.141 1.00 98.25 78 CYS A CA 1
ATOM 618 C C . CYS A 1 78 ? -13.283 4.917 7.992 1.00 98.25 78 CYS A C 1
ATOM 620 O O . CYS A 1 78 ? -13.453 6.086 7.645 1.00 98.25 78 CYS A O 1
ATOM 622 N N . ASP A 1 79 ? -12.606 4.617 9.093 1.00 98.31 79 ASP A N 1
ATOM 623 C CA . ASP A 1 79 ? -12.148 5.558 10.113 1.00 98.31 79 ASP A CA 1
ATOM 624 C C . ASP A 1 79 ? -10.616 5.708 10.138 1.00 98.31 79 ASP A C 1
ATOM 626 O O . ASP A 1 79 ? -9.880 5.158 9.309 1.00 98.31 79 ASP A O 1
ATOM 630 N N . VAL A 1 80 ? -10.112 6.520 11.070 1.00 98.06 80 VAL A N 1
ATOM 631 C CA . VAL A 1 80 ? -8.672 6.783 11.197 1.00 98.06 80 VAL A CA 1
ATOM 632 C C . VAL A 1 80 ? -7.894 5.510 11.543 1.00 98.06 80 VAL A C 1
ATOM 634 O O . VAL A 1 80 ? -6.825 5.298 10.966 1.00 98.06 80 VAL A O 1
ATOM 637 N N . ILE A 1 81 ? -8.417 4.643 12.419 1.00 97.62 81 ILE A N 1
ATOM 638 C CA . ILE A 1 81 ? -7.735 3.386 12.766 1.00 97.62 81 ILE A CA 1
ATOM 639 C C . ILE A 1 81 ? -7.634 2.446 11.556 1.00 97.62 81 ILE A C 1
ATOM 641 O O . ILE A 1 81 ? -6.593 1.827 11.351 1.00 97.62 81 ILE A O 1
ATOM 645 N N . SER A 1 82 ? -8.650 2.402 10.691 1.00 98.25 82 SER A N 1
ATOM 646 C CA . SER A 1 82 ? -8.621 1.611 9.453 1.00 98.25 82 SER A CA 1
ATOM 647 C C . SER A 1 82 ? -7.528 2.098 8.496 1.00 98.25 82 SER A C 1
ATOM 649 O O . SER A 1 82 ? -6.756 1.306 7.959 1.00 98.25 82 SER A O 1
ATOM 651 N N . ARG A 1 83 ? -7.376 3.419 8.336 1.00 98.25 83 ARG A N 1
ATOM 652 C CA . ARG A 1 83 ? -6.298 4.010 7.512 1.00 98.25 83 ARG A CA 1
ATOM 653 C C . ARG A 1 83 ? -4.915 3.700 8.062 1.00 98.25 83 ARG A C 1
ATOM 655 O O . ARG A 1 83 ? -3.975 3.501 7.295 1.00 98.25 83 ARG A O 1
ATOM 662 N N . LEU A 1 84 ? -4.790 3.684 9.384 1.00 97.62 84 LEU A N 1
ATOM 663 C CA . LEU A 1 84 ? -3.559 3.316 10.063 1.00 97.62 84 LEU A CA 1
ATOM 664 C C . LEU A 1 84 ? -3.220 1.837 9.828 1.00 97.62 84 LEU A C 1
ATOM 666 O O . LEU A 1 84 ? -2.092 1.554 9.440 1.00 97.62 84 LEU A O 1
ATOM 670 N N . LYS A 1 85 ? -4.182 0.916 9.970 1.00 97.62 85 LYS A N 1
ATOM 671 C CA . LYS A 1 85 ? -3.985 -0.518 9.685 1.00 97.62 85 LYS A CA 1
ATOM 672 C C . LYS A 1 85 ? -3.539 -0.774 8.244 1.00 97.62 85 LYS A C 1
ATOM 674 O O . LYS A 1 85 ? -2.548 -1.471 8.039 1.00 97.62 85 LYS A O 1
ATOM 679 N N . VAL A 1 86 ? -4.181 -0.125 7.264 1.00 98.44 86 VAL A N 1
ATOM 680 C CA . VAL A 1 86 ? -3.756 -0.181 5.850 1.00 98.44 86 VAL A CA 1
ATOM 681 C C . VAL A 1 86 ? -2.286 0.218 5.710 1.00 98.44 86 VAL A C 1
ATOM 683 O O . VAL A 1 86 ? -1.496 -0.534 5.145 1.00 98.44 86 VAL A O 1
ATOM 686 N N . ARG A 1 87 ? -1.885 1.364 6.278 1.00 98.12 87 ARG A N 1
ATOM 687 C CA . ARG A 1 87 ? -0.486 1.819 6.226 1.00 98.12 87 ARG A CA 1
ATOM 688 C C . ARG A 1 87 ? 0.466 0.856 6.921 1.00 98.12 87 ARG A C 1
ATOM 690 O O . ARG A 1 87 ? 1.578 0.669 6.440 1.00 98.12 87 ARG A O 1
ATOM 697 N N . ILE A 1 88 ? 0.048 0.261 8.038 1.00 97.88 88 ILE A N 1
ATOM 698 C CA . ILE A 1 88 ? 0.893 -0.675 8.771 1.00 97.88 88 ILE A CA 1
ATOM 699 C C . ILE A 1 88 ? 1.236 -1.885 7.906 1.00 97.88 88 ILE A C 1
ATOM 701 O O . ILE A 1 88 ? 2.409 -2.237 7.765 1.00 97.88 88 ILE A O 1
ATOM 705 N N . ASN A 1 89 ? 0.222 -2.462 7.269 1.00 97.69 89 ASN A N 1
ATOM 706 C CA . ASN A 1 89 ? 0.393 -3.612 6.393 1.00 97.69 89 ASN A CA 1
ATOM 707 C C . ASN A 1 89 ? 1.164 -3.255 5.112 1.00 97.69 89 ASN A C 1
ATOM 709 O O . ASN A 1 89 ? 2.033 -4.014 4.683 1.00 97.69 89 ASN A O 1
ATOM 713 N N . GLU A 1 90 ? 0.956 -2.056 4.558 1.00 97.81 90 GLU A N 1
ATOM 714 C CA . GLU A 1 90 ? 1.727 -1.558 3.412 1.00 97.81 90 GLU A CA 1
ATOM 715 C C . GLU A 1 90 ? 3.235 -1.476 3.688 1.00 97.81 90 GLU A C 1
ATOM 717 O O . GLU A 1 90 ? 4.024 -1.730 2.777 1.00 97.81 90 GLU A O 1
ATOM 722 N N . VAL A 1 91 ? 3.665 -1.175 4.922 1.00 97.06 91 VAL A N 1
ATOM 723 C CA . VAL A 1 91 ? 5.096 -1.200 5.277 1.00 97.06 91 VAL A CA 1
ATOM 724 C C . VAL A 1 91 ? 5.649 -2.625 5.227 1.00 97.06 91 VAL A C 1
ATOM 726 O O . VAL A 1 91 ? 6.735 -2.830 4.681 1.00 97.06 91 VAL A O 1
ATOM 729 N N . TYR A 1 92 ? 4.920 -3.624 5.733 1.00 96.25 92 TYR A N 1
ATOM 730 C CA . TYR A 1 92 ? 5.351 -5.024 5.633 1.00 96.25 92 TYR A CA 1
ATOM 731 C C . TYR A 1 92 ? 5.434 -5.486 4.174 1.00 96.25 92 TYR A C 1
ATOM 733 O O . TYR A 1 92 ? 6.441 -6.084 3.785 1.00 96.25 92 TYR A O 1
ATOM 741 N N . THR A 1 93 ? 4.439 -5.151 3.346 1.00 97.00 93 THR A N 1
ATOM 742 C CA . THR A 1 93 ? 4.470 -5.441 1.905 1.00 97.00 93 THR A CA 1
ATOM 743 C C . THR A 1 93 ? 5.632 -4.728 1.217 1.00 97.00 93 THR A C 1
ATOM 745 O O . THR A 1 93 ? 6.330 -5.345 0.418 1.00 97.00 93 THR A O 1
ATOM 748 N N . ALA A 1 94 ? 5.916 -3.468 1.560 1.00 96.50 94 ALA A N 1
ATOM 749 C CA . ALA A 1 94 ? 7.068 -2.747 1.024 1.00 96.50 94 ALA A CA 1
ATOM 750 C C . ALA A 1 94 ? 8.395 -3.433 1.378 1.00 96.50 94 ALA A C 1
ATOM 752 O O . ALA A 1 94 ? 9.241 -3.605 0.505 1.00 96.50 94 ALA A O 1
ATOM 753 N N . LEU A 1 95 ? 8.565 -3.880 2.627 1.00 95.81 95 LEU A N 1
ATOM 754 C CA . LEU A 1 95 ? 9.750 -4.636 3.042 1.00 95.81 95 LEU A CA 1
ATOM 755 C C . LEU A 1 95 ? 9.875 -5.963 2.276 1.00 95.81 95 LEU A C 1
ATOM 757 O O . LEU A 1 95 ? 10.972 -6.305 1.847 1.00 95.81 95 LEU A O 1
ATOM 761 N N . ASN A 1 96 ? 8.768 -6.681 2.053 1.00 95.31 96 ASN A N 1
ATOM 762 C CA . ASN A 1 96 ? 8.759 -7.920 1.262 1.00 95.31 96 ASN A CA 1
ATOM 763 C C . ASN A 1 96 ? 9.146 -7.674 -0.201 1.00 95.31 96 ASN A C 1
ATOM 765 O O . ASN A 1 96 ? 9.963 -8.407 -0.748 1.00 95.31 96 ASN A O 1
ATOM 769 N N . MET A 1 97 ? 8.595 -6.627 -0.820 1.00 96.31 97 MET A N 1
ATOM 770 C CA . MET A 1 97 ? 8.934 -6.247 -2.191 1.00 96.31 97 MET A CA 1
ATOM 771 C C . MET A 1 97 ? 10.402 -5.838 -2.325 1.00 96.31 97 MET A C 1
ATOM 773 O O . MET A 1 97 ? 11.035 -6.188 -3.315 1.00 96.31 97 MET A O 1
ATOM 777 N N . ILE A 1 98 ? 10.950 -5.117 -1.340 1.00 94.88 98 ILE A N 1
ATOM 778 C CA . ILE A 1 98 ? 12.368 -4.736 -1.323 1.00 94.88 98 ILE A CA 1
ATOM 779 C C . ILE A 1 98 ? 13.253 -5.979 -1.225 1.00 94.88 98 ILE A C 1
ATOM 781 O O . ILE A 1 98 ? 14.176 -6.108 -2.023 1.00 94.88 98 ILE A O 1
ATOM 785 N N . ASP A 1 99 ? 12.972 -6.888 -0.286 1.00 94.88 99 ASP A N 1
ATOM 786 C CA . ASP A 1 99 ? 13.752 -8.121 -0.123 1.00 94.88 99 ASP A CA 1
ATOM 787 C C . ASP A 1 99 ? 13.700 -8.962 -1.415 1.00 94.88 99 ASP A C 1
ATOM 789 O O . ASP A 1 99 ? 14.740 -9.327 -1.958 1.00 94.88 99 ASP A O 1
ATOM 793 N N . TYR A 1 100 ? 12.506 -9.155 -1.989 1.00 95.75 100 TYR A N 1
ATOM 794 C CA . TYR A 1 100 ? 12.347 -9.856 -3.266 1.00 95.75 100 TYR A CA 1
ATOM 795 C C . TYR A 1 100 ? 13.103 -9.168 -4.408 1.00 95.75 100 TYR A C 1
ATOM 797 O O . TYR A 1 100 ? 13.779 -9.832 -5.192 1.00 95.75 100 TYR A O 1
ATOM 805 N N . GLY A 1 101 ? 13.002 -7.842 -4.509 1.00 94.38 101 GLY A N 1
ATOM 806 C CA . GLY A 1 101 ? 13.670 -7.064 -5.545 1.00 94.38 101 GLY A CA 1
ATOM 807 C C . GLY A 1 101 ? 15.191 -7.153 -5.456 1.00 94.38 101 GLY A C 1
ATOM 808 O O . GLY A 1 101 ? 15.841 -7.244 -6.488 1.00 94.38 101 GLY A O 1
ATOM 809 N N . LEU A 1 102 ? 15.762 -7.180 -4.247 1.00 93.31 102 LEU A N 1
ATOM 810 C CA . LEU A 1 102 ? 17.205 -7.356 -4.048 1.00 93.31 102 LEU A CA 1
ATOM 811 C C . LEU A 1 102 ? 17.693 -8.741 -4.493 1.00 93.31 102 LEU A C 1
ATOM 813 O O . LEU A 1 102 ? 18.786 -8.838 -5.048 1.00 93.31 102 LEU A O 1
ATOM 817 N N . ASP A 1 103 ? 16.884 -9.780 -4.287 1.00 95.38 103 ASP A N 1
ATOM 818 C CA . ASP A 1 103 ? 17.228 -11.156 -4.662 1.00 95.38 103 ASP A CA 1
ATOM 819 C C . ASP A 1 103 ? 16.991 -11.452 -6.156 1.00 95.38 103 ASP A C 1
ATOM 821 O O . ASP A 1 103 ? 17.598 -12.368 -6.709 1.00 95.38 103 ASP A O 1
ATOM 825 N N . ASN A 1 104 ? 16.120 -10.682 -6.822 1.00 95.00 104 ASN A N 1
ATOM 826 C CA . ASN A 1 104 ? 15.633 -10.969 -8.179 1.00 95.00 104 ASN A CA 1
ATOM 827 C C . ASN A 1 104 ? 15.845 -9.814 -9.175 1.00 95.00 104 ASN A C 1
ATOM 829 O O . ASN A 1 104 ? 15.192 -9.776 -10.220 1.00 95.00 104 ASN A O 1
ATOM 833 N N . LEU A 1 105 ? 16.726 -8.854 -8.872 1.00 92.69 105 LEU A N 1
ATOM 834 C CA . LEU A 1 105 ? 16.937 -7.698 -9.744 1.00 92.69 105 LEU A CA 1
ATOM 835 C C . LEU A 1 105 ? 17.547 -8.139 -11.088 1.00 92.69 105 LEU A C 1
ATOM 837 O O . LEU A 1 105 ? 18.644 -8.708 -11.098 1.00 92.69 105 LEU A O 1
ATOM 841 N N . PRO A 1 106 ? 16.897 -7.862 -12.232 1.00 90.69 106 PRO A N 1
ATOM 842 C CA . PRO A 1 106 ? 17.493 -8.162 -13.522 1.00 90.69 106 PRO A CA 1
ATOM 843 C C . PRO A 1 106 ? 18.682 -7.232 -13.781 1.00 90.69 106 PRO A C 1
ATOM 845 O O . PRO A 1 106 ? 18.655 -6.043 -13.458 1.00 90.69 106 PRO A O 1
ATOM 848 N N . GLY A 1 107 ? 19.727 -7.771 -14.405 1.00 91.19 107 GLY A N 1
ATOM 849 C CA . GLY A 1 107 ? 20.785 -6.950 -14.987 1.00 91.19 107 GLY A CA 1
ATOM 850 C C . GLY A 1 107 ? 20.319 -6.250 -16.267 1.00 91.19 107 GLY A C 1
ATOM 851 O O . GLY A 1 107 ? 19.265 -6.557 -16.821 1.00 91.19 107 GLY A O 1
ATOM 852 N N . GLY A 1 108 ? 21.139 -5.332 -16.772 1.00 91.25 108 GLY A N 1
ATOM 853 C CA . GLY A 1 108 ? 20.901 -4.653 -18.044 1.00 91.25 108 GLY A CA 1
ATOM 854 C C . GLY A 1 108 ? 21.337 -3.188 -18.020 1.00 91.25 108 GLY A C 1
ATOM 855 O O . GLY A 1 108 ? 21.826 -2.702 -16.997 1.00 91.25 108 GLY A O 1
ATOM 856 N N . PRO A 1 109 ? 21.185 -2.475 -19.147 1.00 91.12 109 PRO A N 1
ATOM 857 C CA . PRO A 1 109 ? 21.423 -1.039 -19.206 1.00 91.12 109 PRO A CA 1
ATOM 858 C C . PRO A 1 109 ? 20.481 -0.288 -18.259 1.00 91.12 109 PRO A C 1
ATOM 860 O O . PRO A 1 109 ? 19.279 -0.536 -18.242 1.00 91.12 109 PRO A O 1
ATOM 863 N N . LEU A 1 110 ? 21.026 0.657 -17.492 1.00 91.12 110 LEU A N 1
ATOM 864 C CA . LEU A 1 110 ? 20.251 1.468 -16.542 1.00 91.12 110 LEU A CA 1
ATOM 865 C C . LEU A 1 110 ? 19.524 2.643 -17.208 1.00 91.12 110 LEU A C 1
ATOM 867 O O . LEU A 1 110 ? 18.604 3.213 -16.630 1.00 91.12 110 LEU A O 1
ATOM 871 N N . MET A 1 111 ? 19.958 3.026 -18.406 1.00 90.38 111 MET A N 1
ATOM 872 C CA . MET A 1 111 ? 19.454 4.185 -19.125 1.00 90.38 111 MET A CA 1
ATOM 873 C C . MET A 1 111 ? 19.268 3.826 -20.592 1.00 90.38 111 MET A C 1
ATOM 875 O O . MET A 1 111 ? 20.135 3.209 -21.210 1.00 90.38 111 MET A O 1
ATOM 879 N N . VAL A 1 112 ? 18.123 4.225 -21.137 1.00 87.69 112 VAL A N 1
ATOM 880 C CA . VAL A 1 112 ? 17.870 4.176 -22.574 1.00 87.69 112 VAL A CA 1
ATOM 881 C C . VAL A 1 112 ? 18.337 5.499 -23.167 1.00 87.69 112 VAL A C 1
ATOM 883 O O . VAL A 1 112 ? 17.832 6.560 -22.804 1.00 87.69 112 VAL A O 1
ATOM 886 N N . GLU A 1 113 ? 19.301 5.433 -24.078 1.00 90.62 113 GLU A N 1
ATOM 887 C CA . GLU A 1 113 ? 19.792 6.581 -24.841 1.00 90.62 113 GLU A CA 1
ATOM 888 C C . GLU A 1 113 ? 19.213 6.578 -26.266 1.00 90.62 113 GLU A C 1
ATOM 890 O O . GLU A 1 113 ? 18.703 5.565 -26.744 1.00 90.62 113 GLU A O 1
ATOM 895 N N . GLY A 1 114 ? 19.289 7.717 -26.962 1.00 88.81 114 GLY A N 1
ATOM 896 C CA . GLY A 1 114 ? 18.959 7.789 -28.391 1.00 88.81 114 GLY A CA 1
ATOM 897 C C . GLY A 1 114 ? 17.465 7.766 -28.738 1.00 88.81 114 GLY A C 1
ATOM 898 O O . GLY A 1 114 ? 17.102 7.372 -29.845 1.00 88.81 114 GLY A O 1
ATOM 899 N N . PHE A 1 115 ? 16.578 8.196 -27.835 1.00 87.19 115 PHE A N 1
ATOM 900 C CA . PHE A 1 115 ? 15.161 8.362 -28.170 1.00 87.19 115 PHE A CA 1
ATOM 901 C C . PHE A 1 115 ? 14.916 9.680 -28.922 1.00 87.19 115 PHE A C 1
ATOM 903 O O . PHE A 1 115 ? 15.511 10.712 -28.619 1.00 87.19 115 PHE A O 1
ATOM 910 N N . THR A 1 116 ? 14.007 9.657 -29.899 1.00 89.62 116 THR A N 1
ATOM 911 C CA . THR A 1 116 ? 13.565 10.864 -30.612 1.00 89.62 116 THR A CA 1
ATOM 912 C C . THR A 1 116 ? 12.190 11.269 -30.104 1.00 89.62 116 THR A C 1
ATOM 914 O O . THR A 1 116 ? 11.239 10.491 -30.181 1.00 89.62 116 THR A O 1
ATOM 917 N N . TYR A 1 117 ? 12.073 12.487 -29.579 1.00 86.50 117 TYR A N 1
ATOM 918 C CA . TYR A 1 117 ? 10.778 13.038 -29.193 1.00 86.50 117 TYR A CA 1
ATOM 919 C C . TYR A 1 117 ? 9.948 13.350 -30.441 1.00 86.50 117 TYR A C 1
ATOM 921 O O . TYR A 1 117 ? 10.457 13.940 -31.392 1.00 86.50 117 TYR A O 1
ATOM 929 N N . ILE A 1 118 ? 8.667 12.981 -30.426 1.00 91.44 118 ILE A N 1
ATOM 930 C CA . ILE A 1 118 ? 7.724 13.311 -31.498 1.00 91.44 118 ILE A CA 1
ATOM 931 C C . ILE A 1 118 ? 6.896 14.514 -31.029 1.00 91.44 118 ILE A C 1
ATOM 933 O O . ILE A 1 118 ? 6.067 14.356 -30.128 1.00 91.44 118 ILE A O 1
ATOM 937 N N . PRO A 1 119 ? 7.088 15.712 -31.615 1.00 91.69 119 PRO A N 1
ATOM 938 C CA . PRO A 1 119 ? 6.295 16.884 -31.267 1.00 91.69 119 PRO A CA 1
ATOM 939 C C . PRO A 1 119 ? 4.793 16.653 -31.469 1.00 91.69 119 PRO A C 1
ATOM 941 O O . PRO A 1 119 ? 4.378 15.844 -32.299 1.00 91.69 119 PRO A O 1
ATOM 944 N N . HIS A 1 120 ? 3.972 17.396 -30.723 1.00 93.06 120 HIS A N 1
ATOM 945 C CA . HIS A 1 120 ? 2.503 17.364 -30.818 1.00 93.06 120 HIS A CA 1
ATOM 946 C C . HIS A 1 120 ? 1.857 15.997 -30.516 1.00 93.06 120 HIS A C 1
ATOM 948 O O . HIS A 1 120 ? 0.740 15.717 -30.952 1.00 93.06 120 HIS A O 1
ATOM 954 N N . ARG A 1 121 ? 2.536 15.148 -29.739 1.00 92.44 121 ARG A N 1
ATOM 955 C CA . ARG A 1 121 ? 1.960 13.944 -29.124 1.00 92.44 121 ARG A CA 1
ATOM 956 C C . ARG A 1 121 ? 1.686 14.191 -27.642 1.00 92.44 121 ARG A C 1
ATOM 958 O O . A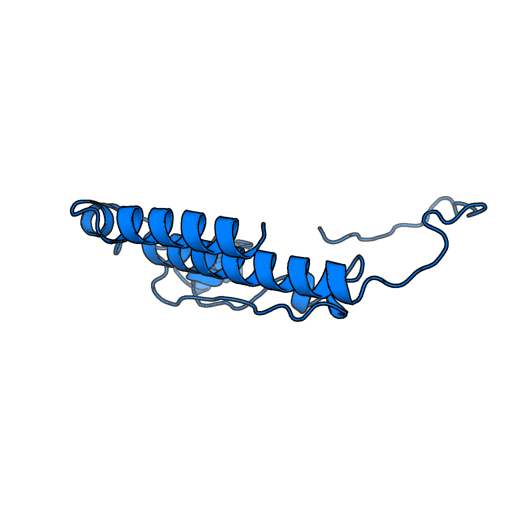RG A 1 121 ? 2.355 15.008 -27.018 1.00 92.44 121 ARG A O 1
ATOM 965 N N . PHE A 1 122 ? 0.711 13.474 -27.088 1.00 90.50 122 PHE A N 1
ATOM 966 C CA . PHE A 1 122 ? 0.440 13.455 -25.652 1.00 90.50 122 PHE A CA 1
ATOM 967 C C . PHE A 1 122 ? 0.649 12.044 -25.100 1.00 90.50 122 PHE A C 1
ATOM 969 O O . PHE A 1 122 ? 0.443 11.055 -25.805 1.00 90.50 122 PHE A O 1
ATOM 976 N N . ALA A 1 123 ? 1.054 11.968 -23.838 1.00 87.00 123 ALA A N 1
ATOM 977 C CA . ALA A 1 123 ? 1.141 10.737 -23.069 1.00 87.00 123 ALA A CA 1
ATOM 978 C C . ALA A 1 123 ? 0.448 10.955 -21.722 1.00 87.00 123 ALA A C 1
ATOM 980 O O . ALA A 1 123 ? 0.434 12.070 -21.200 1.00 87.00 123 ALA A O 1
ATOM 981 N N . LEU A 1 124 ? -0.125 9.888 -21.171 1.00 86.31 124 LEU A N 1
ATOM 982 C CA . LEU A 1 124 ? -0.697 9.877 -19.830 1.00 86.31 124 LEU A CA 1
ATOM 983 C C . LEU A 1 124 ? 0.206 9.027 -18.944 1.00 86.31 124 LEU A C 1
ATOM 985 O O . LEU A 1 124 ? 0.447 7.858 -19.240 1.00 86.31 124 LEU A O 1
ATOM 989 N N . GLY A 1 125 ? 0.727 9.639 -17.887 1.00 82.56 125 GLY A N 1
ATOM 990 C CA . GLY A 1 125 ? 1.447 8.949 -16.829 1.00 82.56 125 GLY A CA 1
ATOM 991 C C . GLY A 1 125 ? 0.554 8.844 -15.605 1.00 82.56 125 GLY A C 1
ATOM 992 O O . GLY A 1 125 ? -0.030 9.842 -15.183 1.00 82.56 125 GLY A O 1
ATOM 993 N N . PHE A 1 126 ? 0.463 7.647 -15.041 1.00 74.69 126 PHE A N 1
ATOM 994 C CA . PHE A 1 126 ? -0.061 7.454 -13.697 1.00 74.69 126 PHE A CA 1
ATOM 995 C C . PHE A 1 126 ? 1.131 7.415 -12.734 1.00 74.69 126 PHE A C 1
ATOM 997 O O . PHE A 1 126 ? 2.163 6.827 -13.064 1.00 74.69 126 PHE A O 1
ATOM 1004 N N . ALA A 1 127 ? 0.999 8.069 -11.583 1.00 59.97 127 ALA A N 1
ATOM 1005 C CA . ALA A 1 127 ? 1.956 8.026 -10.481 1.00 59.97 127 ALA A CA 1
ATOM 1006 C C . ALA A 1 127 ? 1.211 7.691 -9.187 1.00 59.97 127 ALA A C 1
ATOM 1008 O O . ALA A 1 127 ? 0.076 8.199 -9.026 1.00 59.97 127 ALA A O 1
#

Sequence (127 aa):
RAQRRRREWQELVDVLLSTPNMEQRTVGIGRLDPEIARDFSNVGPMVRASGHARDTRADHPFVGYGLLPMEVHSEQGCDVISRLKVRINEVYTALNMIDYGLDNLPGGPLMVEGFTYIPHRFALGFA

Radius of gyration: 18.85 Å; Cα contacts (8 Å, |Δi|>4): 131; chains: 1; bounding box: 41×28×57 Å

Nearest PDB structures (foldseek):
  7z0s-assembly1_E  TM=9.799E-01  e=2.326E-18  Escherichia coli K-12
  7o6y-assembly1_C  TM=9.648E-01  e=1.049E-06  Yarrowia lipolytica
  8bq6-assembly1_D  TM=9.579E-01  e=9.841E-07  Arabidopsis thaliana
  8ic3-assembly1_D  TM=9.603E-01  e=2.258E-06  Mus musculus
  8ic2-assembly1_D  TM=9.603E-01  e=2.258E-06  Mus musculus

Secondary structure (DSSP, 8-state):
-HHHHHHHHHHHHHHHHT-HHHHHHHTTSS---HHHHHHTT--THHHHTTT----HHHHS--TTGGGS-------SS-SHHHHHHHHHHHHHHHHHHHHHHHHHPPPS-SS---PPP-TT-------

Solvent-accessible surface area (backbone atoms only — not comparable to full-atom values): 7645 Å² total; per-residue (Å²): 112,69,69,55,54,53,49,58,48,48,55,51,50,50,56,54,72,68,36,86,63,44,55,82,69,17,58,82,31,82,64,43,55,48,66,58,30,59,76,71,64,50,60,59,50,65,20,8,7,22,56,40,75,64,50,61,52,75,80,59,52,53,100,59,41,75,78,43,83,76,72,83,60,54,27,73,72,18,13,46,46,24,30,49,52,30,52,56,53,48,51,54,38,48,52,50,32,50,56,50,43,72,77,63,63,78,85,76,82,92,68,90,77,90,79,80,86,66,85,98,66,86,84,89,82,89,132